Protein AF-A0A7Y2GL37-F1 (afdb_monomer_lite)

Radius of gyration: 14.16 Å; chains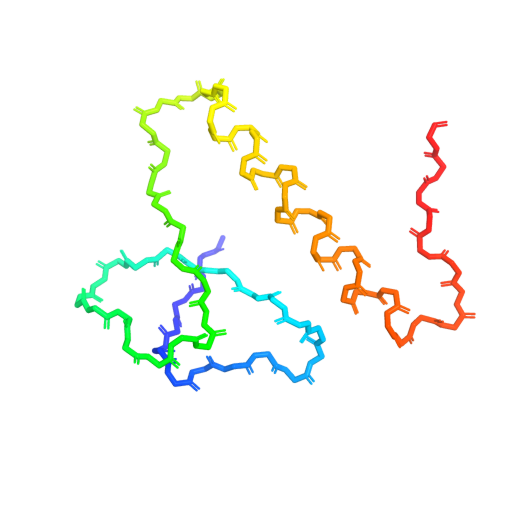: 1; bounding box: 27×31×32 Å

pLDDT: mean 87.3, std 12.75, range [45.5, 96.06]

Secondary structure (DSSP, 8-state):
------TT---SSSS--EE---SS---S-SSEEPPPPSSTT-HHHHHHHHHHHHHHHHHHHTT-SS------

Structure (mmCIF, N/CA/C/O backbone):
data_AF-A0A7Y2GL37-F1
#
_entry.id   AF-A0A7Y2GL37-F1
#
loop_
_atom_site.group_PDB
_atom_site.id
_atom_site.type_symbol
_atom_site.label_atom_id
_atom_site.label_alt_id
_atom_site.label_comp_id
_atom_site.label_asym_id
_atom_site.label_entity_id
_atom_site.label_seq_id
_atom_site.pdbx_PDB_ins_code
_atom_site.Cartn_x
_atom_site.Cartn_y
_atom_site.Cartn_z
_atom_site.occupancy
_atom_site.B_iso_or_equiv
_atom_site.auth_seq_id
_atom_site.auth_comp_id
_atom_site.auth_asym_id
_atom_site.auth_atom_id
_atom_site.pdbx_PDB_model_num
ATOM 1 N N . MET A 1 1 ? -12.850 1.183 -8.882 1.00 69.62 1 MET A N 1
ATOM 2 C CA . MET A 1 1 ? -12.878 -0.272 -8.605 1.00 69.62 1 MET A CA 1
ATOM 3 C C . MET A 1 1 ? -11.859 -0.543 -7.509 1.00 69.62 1 MET A C 1
ATOM 5 O O . MET A 1 1 ? -10.741 -0.067 -7.653 1.00 69.62 1 MET A O 1
ATOM 9 N N . PHE A 1 2 ? -12.225 -1.233 -6.427 1.00 88.19 2 PHE A N 1
ATOM 10 C CA . PHE A 1 2 ? -11.288 -1.607 -5.358 1.00 88.19 2 PHE A CA 1
ATOM 11 C C . PHE A 1 2 ? -10.932 -3.089 -5.472 1.00 88.19 2 PHE A C 1
ATOM 13 O O . PHE A 1 2 ? -11.803 -3.902 -5.778 1.00 88.19 2 PHE A O 1
ATOM 20 N N . TRP A 1 3 ? -9.666 -3.423 -5.227 1.00 92.56 3 TRP A N 1
ATOM 21 C CA . TRP A 1 3 ? -9.172 -4.797 -5.228 1.00 92.56 3 TRP A CA 1
ATOM 22 C C . TRP A 1 3 ? -9.002 -5.265 -3.787 1.00 92.56 3 TRP A C 1
ATOM 24 O O . TRP A 1 3 ? -8.392 -4.570 -2.976 1.00 92.56 3 TRP A O 1
ATOM 34 N N . TYR A 1 4 ? -9.541 -6.441 -3.477 1.00 95.31 4 TYR A N 1
ATOM 35 C CA . TYR A 1 4 ? -9.380 -7.086 -2.179 1.00 95.31 4 TYR A CA 1
ATOM 36 C C . TYR A 1 4 ? -8.561 -8.358 -2.362 1.00 95.31 4 TYR A C 1
ATOM 38 O O . TYR A 1 4 ? -8.832 -9.148 -3.265 1.00 95.31 4 TYR A O 1
ATOM 46 N N . VAL A 1 5 ? -7.570 -8.547 -1.499 1.00 95.06 5 VAL A N 1
ATOM 47 C CA . VAL A 1 5 ? -6.656 -9.692 -1.517 1.00 95.06 5 VAL A CA 1
ATOM 48 C C . VAL A 1 5 ? -6.439 -10.203 -0.099 1.00 95.06 5 VAL A C 1
ATOM 50 O O . VAL A 1 5 ? -6.693 -9.486 0.872 1.00 95.06 5 VAL A O 1
ATOM 53 N N . THR A 1 6 ? -5.989 -11.448 0.028 1.00 95.88 6 THR A N 1
ATOM 54 C CA . THR A 1 6 ? -5.587 -12.015 1.317 1.00 95.88 6 THR A CA 1
ATOM 55 C C . THR A 1 6 ? -4.116 -11.681 1.618 1.00 95.88 6 THR A C 1
ATOM 57 O O . THR A 1 6 ? -3.363 -11.375 0.687 1.00 95.88 6 THR A O 1
ATOM 60 N N . PRO A 1 7 ? -3.668 -11.730 2.888 1.00 95.94 7 PRO A N 1
ATOM 61 C CA . PRO A 1 7 ? -2.284 -11.405 3.260 1.00 95.94 7 PRO A CA 1
ATOM 62 C C . PRO A 1 7 ? -1.216 -12.281 2.583 1.00 95.94 7 PRO A C 1
ATOM 64 O O . PRO A 1 7 ? -0.050 -11.900 2.493 1.00 95.94 7 PRO A O 1
ATOM 67 N N . GLU A 1 8 ? -1.573 -13.469 2.104 1.00 95.56 8 GLU A N 1
ATOM 68 C CA . GLU A 1 8 ? -0.658 -14.394 1.429 1.00 95.56 8 GLU A CA 1
ATOM 69 C C . GLU A 1 8 ? -0.262 -13.918 0.024 1.00 95.56 8 GLU A C 1
ATOM 71 O O . GLU A 1 8 ? 0.734 -14.396 -0.521 1.00 95.56 8 GLU A O 1
ATOM 76 N N . VAL A 1 9 ? -0.994 -12.961 -0.557 1.00 94.75 9 VAL A N 1
ATOM 77 C CA . VAL A 1 9 ? -0.622 -12.347 -1.836 1.00 94.75 9 VAL A CA 1
ATOM 78 C C . VAL A 1 9 ? 0.682 -11.570 -1.685 1.00 94.75 9 VAL A C 1
ATOM 80 O O . VAL A 1 9 ? 0.878 -10.820 -0.732 1.00 94.75 9 VAL A O 1
ATOM 83 N N . ARG A 1 10 ? 1.577 -11.749 -2.661 1.00 93.25 10 ARG A N 1
ATOM 84 C CA . ARG A 1 10 ? 2.885 -11.099 -2.723 1.00 93.25 10 ARG A CA 1
ATOM 85 C C . ARG A 1 10 ? 3.200 -10.691 -4.158 1.00 93.25 10 ARG A C 1
ATOM 87 O O . ARG A 1 10 ? 2.981 -11.472 -5.087 1.00 93.25 10 ARG A O 1
ATOM 94 N N . GLN A 1 11 ? 3.771 -9.500 -4.326 1.00 89.06 11 GLN A N 1
ATOM 95 C CA . GLN A 1 11 ? 4.308 -9.055 -5.610 1.00 89.06 11 GLN A CA 1
ATOM 96 C C . GLN A 1 11 ? 5.422 -10.000 -6.105 1.00 89.06 11 GLN A C 1
ATOM 98 O O . GLN A 1 11 ? 6.217 -10.521 -5.319 1.00 89.06 11 GLN A O 1
ATOM 103 N N . ARG A 1 12 ? 5.491 -10.215 -7.421 1.00 89.69 12 ARG A N 1
ATOM 104 C CA . ARG A 1 12 ? 6.580 -10.982 -8.057 1.00 89.69 12 ARG A CA 1
ATOM 105 C C . ARG A 1 12 ? 7.761 -10.105 -8.470 1.00 89.69 12 ARG A C 1
ATOM 107 O O . ARG A 1 12 ? 8.883 -10.592 -8.500 1.00 89.69 12 ARG A O 1
ATOM 114 N N . VAL A 1 13 ? 7.482 -8.848 -8.796 1.00 86.12 13 VAL A N 1
ATOM 115 C CA . VAL A 1 13 ? 8.437 -7.824 -9.231 1.00 86.12 13 VAL A CA 1
ATOM 116 C C . VAL A 1 13 ? 8.314 -6.654 -8.267 1.00 86.12 13 VAL A C 1
ATOM 118 O O . VAL A 1 13 ? 7.204 -6.380 -7.813 1.00 86.12 13 VAL A O 1
ATOM 121 N N . GLY A 1 14 ? 9.422 -5.980 -7.963 1.00 83.38 14 GLY A N 1
ATOM 122 C CA . GLY A 1 14 ? 9.455 -4.929 -6.960 1.00 83.38 14 GLY A CA 1
ATOM 123 C C . GLY A 1 14 ? 9.739 -5.454 -5.553 1.00 83.38 14 GLY A C 1
ATOM 124 O O . GLY A 1 14 ? 9.480 -6.605 -5.191 1.00 83.38 14 GLY A O 1
ATOM 125 N N . ARG A 1 15 ? 10.318 -4.573 -4.734 1.00 86.88 15 ARG A N 1
ATOM 126 C CA . ARG A 1 15 ? 10.737 -4.890 -3.358 1.00 86.88 15 ARG A CA 1
ATOM 127 C C . ARG A 1 15 ? 9.671 -4.591 -2.309 1.00 86.88 15 ARG A C 1
ATOM 129 O O . ARG A 1 15 ? 9.753 -5.121 -1.204 1.00 86.88 15 ARG A O 1
ATOM 136 N N . ARG A 1 16 ? 8.726 -3.695 -2.607 1.00 91.94 16 ARG A N 1
ATOM 137 C CA . ARG A 1 16 ? 7.756 -3.151 -1.644 1.00 91.94 16 ARG A CA 1
ATOM 138 C C . ARG A 1 16 ? 6.401 -2.968 -2.310 1.00 91.94 16 ARG A C 1
ATOM 140 O O . ARG A 1 16 ? 6.331 -2.367 -3.371 1.00 91.94 16 ARG A O 1
ATOM 147 N N . ASP A 1 17 ? 5.369 -3.496 -1.671 1.00 93.00 17 ASP A N 1
ATOM 148 C CA . ASP A 1 17 ? 3.982 -3.371 -2.107 1.00 93.00 17 ASP A CA 1
ATOM 149 C C . ASP A 1 17 ? 3.122 -3.019 -0.892 1.00 93.00 17 ASP A C 1
ATOM 151 O O . ASP A 1 17 ? 3.526 -3.266 0.248 1.00 93.00 17 ASP A O 1
ATOM 155 N N . PHE A 1 18 ? 1.985 -2.375 -1.117 1.00 94.56 18 PHE A N 1
ATOM 156 C CA . PHE A 1 18 ? 1.251 -1.643 -0.090 1.00 94.56 18 PHE A CA 1
ATOM 157 C C . PHE A 1 18 ? -0.238 -1.962 -0.153 1.00 94.56 18 PHE A C 1
ATOM 159 O O . PHE A 1 18 ? -0.841 -1.964 -1.223 1.00 94.56 18 PHE A O 1
ATOM 166 N N . ALA A 1 19 ? -0.856 -2.168 1.007 1.00 95.38 19 ALA A N 1
ATOM 167 C CA . ALA A 1 19 ? -2.295 -2.373 1.104 1.00 95.38 19 ALA A CA 1
ATOM 168 C C . ALA A 1 19 ? -2.849 -1.834 2.424 1.00 95.38 19 ALA A C 1
ATOM 170 O O . ALA A 1 19 ? -2.140 -1.711 3.420 1.00 95.38 19 ALA A O 1
ATOM 171 N N . MET A 1 20 ? -4.144 -1.530 2.437 1.00 95.31 20 MET A N 1
ATOM 172 C CA . MET A 1 20 ? -4.865 -1.170 3.654 1.00 95.31 20 MET A CA 1
ATOM 173 C C . MET A 1 20 ? -5.551 -2.406 4.231 1.00 95.31 20 MET A C 1
ATOM 175 O O . MET A 1 20 ? -6.331 -3.071 3.546 1.00 95.31 20 MET A O 1
ATOM 179 N N . VAL A 1 21 ? -5.307 -2.695 5.509 1.00 95.56 21 VAL A N 1
ATOM 180 C CA . VAL A 1 21 ? -6.016 -3.767 6.215 1.00 95.56 21 VAL A CA 1
ATOM 181 C C . VAL A 1 21 ? -7.446 -3.316 6.489 1.00 95.56 21 VAL A C 1
ATOM 183 O O . VAL A 1 21 ? -7.690 -2.438 7.310 1.00 95.56 21 VAL A O 1
ATOM 186 N N . VAL A 1 22 ? -8.403 -3.940 5.806 1.00 95.12 22 VAL A N 1
ATOM 187 C CA . VAL A 1 22 ? -9.839 -3.660 5.985 1.00 95.12 22 VAL A CA 1
ATOM 188 C C . VAL A 1 22 ? -10.548 -4.696 6.859 1.00 95.12 22 VAL A C 1
ATOM 190 O O . VAL A 1 22 ? -11.656 -4.448 7.331 1.00 95.12 22 VAL A O 1
ATOM 193 N N . ARG A 1 23 ? -9.938 -5.872 7.071 1.00 95.25 23 ARG A N 1
ATOM 194 C CA . ARG A 1 23 ? -10.449 -6.953 7.930 1.00 95.25 23 ARG 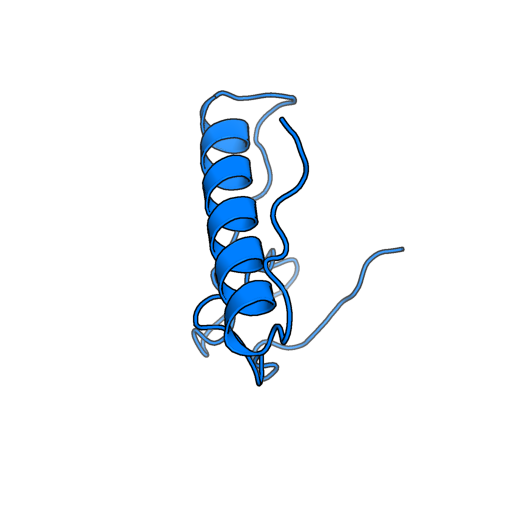A CA 1
ATOM 195 C C . ARG A 1 23 ? -9.296 -7.750 8.537 1.00 95.25 23 ARG A C 1
ATOM 197 O O . ARG A 1 23 ? -8.337 -8.067 7.842 1.00 95.25 23 ARG A O 1
ATOM 204 N N . GLY A 1 24 ? -9.439 -8.138 9.804 1.00 95.00 24 GLY A N 1
ATOM 205 C CA . GLY A 1 24 ? -8.463 -8.983 10.492 1.00 95.00 24 GLY A CA 1
ATOM 206 C C . GLY A 1 24 ? -7.118 -8.285 10.709 1.00 95.00 24 GLY A C 1
ATOM 207 O O . GLY A 1 24 ? -7.076 -7.107 11.060 1.00 95.00 24 GLY A O 1
ATOM 208 N N . ARG A 1 25 ? -6.023 -9.032 10.536 1.00 94.44 25 ARG A N 1
ATOM 209 C CA . ARG A 1 25 ? -4.645 -8.553 10.697 1.00 94.44 25 ARG A CA 1
ATOM 210 C C . ARG A 1 25 ? -3.772 -9.111 9.576 1.00 94.44 25 ARG A C 1
ATOM 212 O O . ARG A 1 25 ? -3.902 -10.283 9.238 1.00 94.44 25 ARG A O 1
ATOM 219 N N . ASN A 1 26 ? -2.869 -8.292 9.047 1.00 94.38 26 ASN A N 1
ATOM 220 C CA . ASN A 1 26 ? -1.805 -8.746 8.159 1.00 94.38 26 ASN A CA 1
ATOM 221 C C . ASN A 1 26 ? -0.656 -9.338 8.992 1.00 94.38 26 ASN A C 1
ATOM 223 O O . ASN A 1 26 ? -0.118 -8.674 9.877 1.00 94.38 26 ASN A O 1
ATOM 227 N N . THR A 1 27 ? -0.314 -10.601 8.750 1.00 93.81 27 THR A N 1
ATOM 228 C CA . THR A 1 27 ? 0.708 -11.340 9.514 1.00 93.81 27 THR A CA 1
ATOM 229 C C . THR A 1 27 ? 1.869 -11.833 8.657 1.00 93.81 27 THR A C 1
ATOM 231 O O . THR A 1 27 ? 2.843 -12.348 9.198 1.00 93.81 27 THR A O 1
ATOM 234 N N . THR A 1 28 ? 1.783 -11.693 7.336 1.00 94.06 28 THR A N 1
ATOM 235 C CA . THR A 1 28 ? 2.766 -12.248 6.397 1.00 94.06 28 THR A CA 1
ATOM 236 C C . THR A 1 28 ? 3.888 -11.266 6.084 1.00 94.06 28 THR A C 1
ATOM 238 O O . THR A 1 28 ? 4.977 -11.685 5.705 1.00 94.06 28 THR A O 1
ATOM 241 N N . GLY A 1 29 ? 3.631 -9.959 6.213 1.00 90.56 29 GLY A N 1
ATOM 242 C CA . GLY A 1 29 ? 4.575 -8.908 5.825 1.00 90.56 29 GLY A CA 1
ATOM 243 C C . GLY A 1 29 ? 4.800 -8.797 4.312 1.00 90.56 29 GLY A C 1
ATOM 244 O O . GLY A 1 29 ? 5.687 -8.062 3.887 1.00 90.56 29 GLY A O 1
ATOM 245 N N . ASN A 1 30 ? 4.010 -9.503 3.493 1.00 93.69 30 ASN A N 1
ATOM 246 C CA . ASN A 1 30 ? 4.096 -9.428 2.030 1.00 93.69 30 ASN A CA 1
ATOM 247 C C . ASN A 1 30 ? 3.664 -8.058 1.489 1.00 93.69 30 ASN A C 1
ATOM 249 O O . ASN A 1 30 ? 4.180 -7.597 0.471 1.00 93.69 30 ASN A O 1
ATOM 253 N N . LEU A 1 31 ? 2.703 -7.443 2.178 1.00 94.81 31 LEU A N 1
ATOM 254 C CA . LEU A 1 31 ? 2.168 -6.114 1.918 1.00 94.81 31 LEU A CA 1
ATOM 255 C C . LEU A 1 31 ? 2.493 -5.235 3.124 1.00 94.81 31 LEU A C 1
ATOM 257 O O . LEU A 1 31 ? 2.388 -5.681 4.268 1.00 94.81 31 LEU A O 1
ATOM 261 N N . ILE A 1 32 ? 2.889 -3.994 2.871 1.00 95.44 32 ILE A N 1
ATOM 262 C CA . ILE A 1 32 ? 3.125 -2.988 3.902 1.00 95.44 32 ILE A CA 1
ATOM 263 C C . ILE A 1 32 ? 1.786 -2.342 4.247 1.00 95.44 32 ILE A C 1
ATOM 265 O O . ILE A 1 32 ? 1.098 -1.818 3.367 1.00 95.44 32 ILE A O 1
ATOM 269 N N . ASP A 1 33 ? 1.443 -2.359 5.534 1.00 94.62 33 ASP A N 1
ATOM 270 C CA . ASP A 1 33 ? 0.181 -1.817 6.029 1.00 94.62 33 ASP A CA 1
ATOM 271 C C . ASP A 1 33 ? 0.142 -0.292 5.889 1.00 94.62 33 ASP A C 1
ATOM 273 O O . ASP A 1 33 ? 0.920 0.447 6.501 1.00 94.62 33 ASP A O 1
ATOM 277 N N . VAL A 1 34 ? -0.816 0.187 5.099 1.00 93.69 34 VAL A N 1
ATOM 278 C CA . VAL A 1 34 ? -1.130 1.606 4.955 1.00 93.69 34 VAL A CA 1
ATOM 279 C C . VAL A 1 34 ? -2.367 1.923 5.793 1.00 93.69 34 VAL A C 1
ATOM 281 O O . VAL A 1 34 ? -3.440 1.381 5.518 1.00 93.69 34 VAL A O 1
ATOM 284 N N . PRO A 1 35 ? -2.267 2.798 6.810 1.00 90.50 35 PRO A N 1
ATOM 285 C CA . PRO A 1 35 ? -3.432 3.210 7.576 1.00 90.50 35 PRO A CA 1
ATOM 286 C C . PRO A 1 35 ? -4.328 4.126 6.737 1.00 90.50 35 PRO A C 1
ATOM 288 O O . PRO A 1 35 ? -3.868 4.800 5.810 1.00 90.50 35 PRO A O 1
ATOM 291 N N . ALA A 1 36 ? -5.608 4.190 7.101 1.00 90.00 36 ALA A N 1
ATOM 292 C CA . ALA A 1 36 ? -6.531 5.144 6.504 1.00 90.00 36 ALA A CA 1
ATOM 293 C C . ALA A 1 36 ? -6.051 6.594 6.726 1.00 90.00 36 ALA A C 1
ATOM 295 O O . ALA A 1 36 ? -5.529 6.908 7.803 1.00 90.00 36 ALA A O 1
ATOM 296 N N . PRO A 1 37 ? -6.207 7.488 5.732 1.00 89.00 37 PRO A N 1
ATOM 297 C CA . PRO A 1 37 ? -5.915 8.902 5.920 1.00 89.00 37 PRO A CA 1
ATOM 298 C C . PRO A 1 37 ? -6.866 9.493 6.967 1.00 89.00 37 PRO A C 1
ATOM 300 O O . PRO A 1 37 ? -8.069 9.248 6.933 1.00 89.00 37 PRO A O 1
ATOM 303 N N . GLY A 1 38 ? -6.325 10.274 7.906 1.00 90.75 38 GLY A N 1
ATOM 304 C CA . GLY A 1 38 ? -7.131 10.894 8.965 1.00 90.75 38 GLY A CA 1
ATOM 305 C C . GLY A 1 38 ? -7.950 12.097 8.488 1.00 90.75 38 GLY A C 1
ATOM 306 O O . GLY A 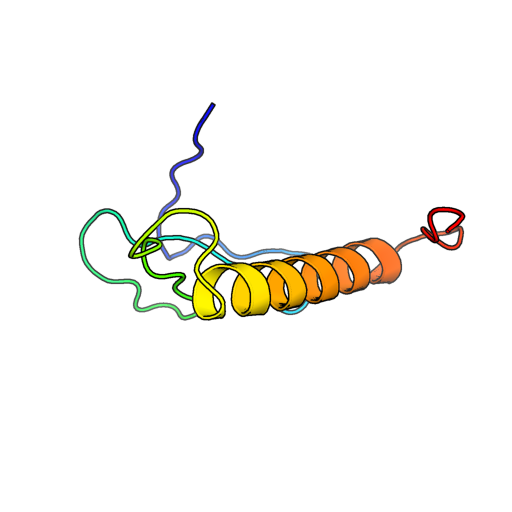1 38 ? -8.984 12.409 9.069 1.00 90.75 38 GLY A O 1
ATOM 307 N N . ARG A 1 39 ? -7.480 12.780 7.439 1.00 94.88 39 ARG A N 1
ATOM 308 C CA . ARG A 1 39 ? -8.172 13.877 6.754 1.00 94.88 39 ARG A CA 1
ATOM 309 C C . ARG A 1 39 ? -7.642 14.027 5.331 1.00 94.88 39 ARG A C 1
ATOM 311 O O . ARG A 1 39 ? -6.522 13.593 5.044 1.00 94.88 39 ARG A O 1
ATOM 318 N N . ASP A 1 40 ? -8.405 14.714 4.491 1.00 96.06 40 ASP A N 1
ATOM 319 C CA . ASP A 1 40 ? -7.986 15.030 3.130 1.00 96.06 40 ASP A CA 1
ATOM 320 C C . ASP A 1 40 ? -6.702 15.869 3.129 1.00 96.06 40 ASP A C 1
ATOM 322 O O . ASP A 1 40 ? -6.551 16.821 3.902 1.00 96.06 40 ASP A O 1
ATOM 326 N N . PHE A 1 41 ? -5.761 15.476 2.267 1.00 93.94 41 PHE A N 1
ATOM 327 C CA . PHE A 1 41 ? -4.479 16.156 2.046 1.00 93.94 41 PHE A CA 1
ATOM 328 C C . PHE A 1 41 ? -3.669 16.438 3.322 1.00 93.94 41 PHE A C 1
ATOM 330 O O . PHE A 1 41 ? -2.964 17.445 3.417 1.00 93.94 41 PHE A O 1
ATOM 337 N N . SER A 1 42 ? -3.749 15.558 4.326 1.00 95.50 42 SER A N 1
ATOM 338 C CA . SER A 1 42 ? -2.890 15.686 5.503 1.00 95.50 42 SER A CA 1
ATOM 339 C C . SER A 1 42 ? -1.408 15.585 5.095 1.00 95.50 42 SER A C 1
ATOM 341 O O . SER A 1 42 ? -1.078 14.793 4.204 1.00 95.50 42 SER A O 1
ATOM 343 N N . PRO A 1 43 ? -0.497 16.350 5.728 1.00 94.19 43 PRO A N 1
ATOM 344 C CA . PRO A 1 43 ? 0.936 16.264 5.448 1.00 94.19 43 PRO A CA 1
ATOM 345 C C . PRO A 1 43 ? 1.476 14.832 5.532 1.00 94.19 43 PRO A C 1
ATOM 347 O O . PRO A 1 43 ? 2.273 14.416 4.697 1.00 94.19 43 PRO A O 1
ATOM 350 N N . GLU A 1 44 ? 0.990 14.049 6.494 1.00 92.69 44 GLU A N 1
ATOM 351 C CA . GLU A 1 44 ? 1.377 12.652 6.692 1.00 92.69 44 GLU A CA 1
ATOM 352 C C . GLU A 1 44 ? 0.863 11.753 5.559 1.00 92.69 44 GLU A C 1
ATOM 354 O O . GLU A 1 44 ? 1.581 10.869 5.089 1.00 92.69 44 GLU A O 1
ATOM 359 N N . GLY A 1 45 ? -0.370 11.985 5.097 1.00 93.06 45 GLY A N 1
ATOM 360 C CA . GLY A 1 45 ? -0.950 11.280 3.954 1.00 93.06 45 GLY A CA 1
ATOM 361 C C . GLY A 1 45 ? -0.195 11.569 2.658 1.00 93.06 45 GLY A C 1
ATOM 362 O O . GLY A 1 45 ? 0.121 10.642 1.914 1.00 93.06 45 GLY A O 1
ATOM 363 N N . LEU A 1 46 ? 0.164 12.834 2.420 1.00 94.69 46 LEU A N 1
ATOM 364 C CA . LEU A 1 46 ? 0.959 13.243 1.259 1.00 94.69 46 LEU A CA 1
ATOM 365 C C . LEU A 1 46 ? 2.387 12.689 1.310 1.00 94.69 46 LEU A C 1
ATOM 367 O O . LEU A 1 46 ? 2.889 12.210 0.295 1.00 94.69 46 LEU A O 1
ATOM 371 N N . ALA A 1 47 ? 3.026 12.691 2.481 1.00 93.88 47 ALA A N 1
ATOM 372 C CA . ALA A 1 47 ? 4.347 12.091 2.656 1.00 93.88 47 ALA A CA 1
ATOM 373 C C . ALA A 1 47 ? 4.331 10.589 2.328 1.00 93.88 47 ALA A C 1
ATOM 375 O O . ALA A 1 47 ? 5.185 10.107 1.583 1.00 93.88 47 ALA A O 1
ATOM 376 N N . ARG A 1 48 ? 3.315 9.861 2.811 1.00 93.06 48 ARG A N 1
ATOM 377 C CA . ARG A 1 48 ? 3.140 8.436 2.500 1.00 93.06 48 ARG A CA 1
ATOM 378 C C . ARG A 1 48 ? 2.835 8.193 1.023 1.00 93.06 48 ARG A C 1
ATOM 380 O O . ARG A 1 48 ? 3.361 7.250 0.444 1.00 93.06 48 ARG A O 1
ATOM 387 N N . HIS A 1 49 ? 2.015 9.037 0.400 1.00 93.44 49 HIS A N 1
ATOM 388 C CA . HIS A 1 49 ? 1.757 8.955 -1.037 1.00 93.44 49 HIS A CA 1
ATOM 389 C C . HIS A 1 49 ? 3.059 9.066 -1.846 1.00 93.44 49 HIS A C 1
ATOM 391 O O . HIS A 1 49 ? 3.322 8.223 -2.701 1.00 93.44 49 HIS A 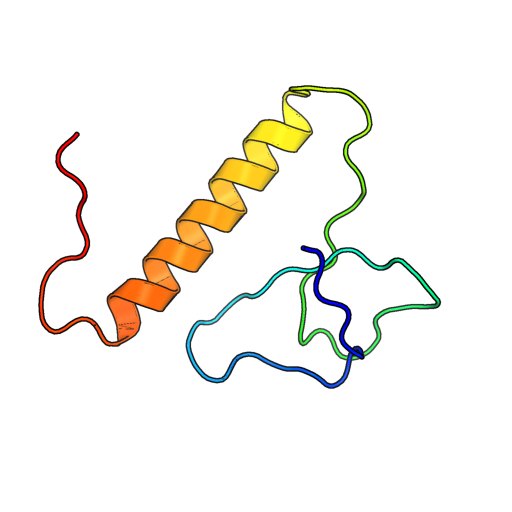O 1
ATOM 397 N N . SER A 1 50 ? 3.909 10.049 -1.534 1.00 94.69 50 SER A N 1
ATOM 398 C CA . SER A 1 50 ? 5.210 10.221 -2.195 1.00 94.69 50 SER A CA 1
ATOM 399 C C . SER A 1 50 ? 6.118 8.997 -2.039 1.00 94.69 50 SER A C 1
ATOM 401 O O . SER A 1 50 ? 6.781 8.597 -2.994 1.00 94.69 50 SER A O 1
ATOM 403 N N . GLU A 1 51 ? 6.120 8.366 -0.862 1.00 94.25 51 GLU A N 1
ATOM 404 C CA . GLU A 1 51 ? 6.864 7.127 -0.617 1.00 94.25 51 GLU A CA 1
ATOM 405 C C . GLU A 1 51 ? 6.373 5.965 -1.495 1.00 94.25 51 GLU A C 1
ATOM 407 O O . GLU A 1 51 ? 7.182 5.260 -2.105 1.00 94.25 51 GLU A O 1
ATOM 412 N N . ILE A 1 52 ? 5.054 5.773 -1.577 1.00 93.75 52 ILE A N 1
ATOM 413 C CA . ILE A 1 52 ? 4.440 4.697 -2.368 1.00 93.75 52 ILE A CA 1
ATOM 414 C C . ILE A 1 52 ? 4.758 4.880 -3.853 1.00 93.75 52 ILE A C 1
ATOM 416 O O . ILE A 1 52 ? 5.187 3.929 -4.506 1.00 93.75 52 ILE A O 1
ATOM 420 N N . ILE A 1 53 ? 4.616 6.102 -4.375 1.00 94.00 53 ILE A N 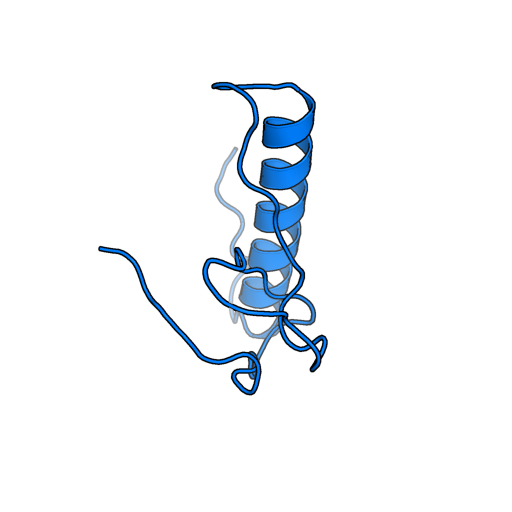1
ATOM 421 C CA . ILE A 1 53 ? 4.926 6.409 -5.777 1.00 94.00 53 ILE A CA 1
ATOM 422 C C . ILE A 1 53 ? 6.401 6.139 -6.090 1.00 94.00 53 ILE A C 1
ATOM 424 O O . ILE A 1 53 ? 6.703 5.540 -7.120 1.00 94.00 53 ILE A O 1
ATOM 428 N N . ALA A 1 54 ? 7.326 6.507 -5.198 1.00 92.44 54 ALA A N 1
ATOM 429 C CA . ALA A 1 54 ? 8.748 6.227 -5.394 1.00 92.44 54 ALA A CA 1
ATOM 430 C C . ALA A 1 54 ? 9.046 4.716 -5.443 1.00 92.44 54 ALA A C 1
ATOM 432 O O . ALA A 1 54 ? 9.828 4.262 -6.278 1.00 92.44 54 ALA A O 1
ATOM 433 N N . ALA A 1 55 ? 8.399 3.922 -4.584 1.00 91.50 55 ALA A N 1
ATOM 434 C CA . ALA A 1 55 ? 8.550 2.467 -4.582 1.00 91.50 55 ALA A CA 1
ATOM 435 C C . ALA A 1 55 ? 7.975 1.813 -5.850 1.00 91.50 55 ALA A C 1
ATOM 437 O O . ALA A 1 55 ? 8.600 0.915 -6.414 1.00 91.50 55 ALA A O 1
ATOM 438 N N . GLN A 1 56 ? 6.820 2.284 -6.325 1.00 89.88 56 GLN A N 1
ATOM 439 C CA . GLN A 1 56 ? 6.202 1.799 -7.561 1.00 89.88 56 GLN A CA 1
ATOM 440 C C . GLN A 1 56 ? 7.029 2.165 -8.795 1.00 89.88 56 GLN A C 1
ATOM 442 O O . GLN A 1 56 ? 7.231 1.320 -9.664 1.00 89.88 56 GLN A O 1
ATOM 447 N N . ALA A 1 57 ? 7.568 3.386 -8.851 1.00 89.25 57 ALA A N 1
ATOM 448 C CA . ALA A 1 57 ? 8.472 3.804 -9.919 1.00 89.25 57 ALA A CA 1
ATOM 449 C C . ALA A 1 57 ? 9.724 2.913 -9.975 1.00 89.25 57 ALA A C 1
ATOM 451 O O . ALA A 1 57 ? 10.116 2.466 -11.051 1.00 89.25 57 ALA A O 1
ATOM 452 N N . ALA A 1 58 ? 10.308 2.585 -8.817 1.00 88.12 58 ALA A N 1
ATOM 453 C CA . ALA A 1 58 ? 11.441 1.665 -8.744 1.00 88.12 58 ALA A CA 1
ATOM 454 C C . ALA A 1 58 ? 11.084 0.246 -9.225 1.00 88.12 58 ALA A C 1
ATOM 456 O O . ALA A 1 58 ? 11.871 -0.369 -9.939 1.00 88.12 58 ALA A O 1
ATOM 457 N N . ALA A 1 59 ? 9.899 -0.264 -8.872 1.00 87.38 59 ALA A N 1
ATOM 458 C CA . ALA A 1 59 ? 9.430 -1.574 -9.328 1.00 87.38 59 ALA A CA 1
ATOM 459 C C . ALA A 1 59 ? 9.188 -1.618 -10.848 1.00 87.38 59 ALA A C 1
ATOM 461 O O . ALA A 1 59 ? 9.506 -2.616 -11.491 1.00 87.38 59 ALA A O 1
ATOM 462 N N . LEU A 1 60 ? 8.661 -0.535 -11.428 1.00 86.31 60 LEU A N 1
ATOM 463 C CA . LEU A 1 60 ? 8.481 -0.405 -12.877 1.00 86.31 60 LEU A CA 1
ATOM 464 C C . LEU A 1 60 ? 9.825 -0.366 -13.613 1.00 86.31 60 LEU A C 1
ATOM 466 O O . LEU A 1 60 ? 9.967 -1.014 -14.646 1.00 86.31 60 LEU A O 1
ATOM 470 N N . ALA A 1 61 ? 10.815 0.344 -13.066 1.00 85.00 61 ALA A N 1
ATOM 471 C CA . ALA A 1 61 ? 12.144 0.453 -13.662 1.00 85.00 61 ALA A CA 1
ATOM 472 C C . ALA A 1 61 ? 12.936 -0.869 -13.649 1.00 85.00 61 ALA A C 1
ATOM 474 O O . ALA A 1 61 ? 13.767 -1.079 -14.526 1.00 85.00 61 ALA A O 1
ATOM 475 N N . GLU A 1 62 ? 12.677 -1.777 -12.698 1.00 78.31 62 GLU A N 1
ATOM 476 C CA . GLU A 1 62 ? 13.450 -3.020 -12.502 1.00 78.31 62 GLU A CA 1
ATOM 477 C C . GLU A 1 62 ? 13.482 -3.942 -13.736 1.00 78.31 62 GLU A C 1
ATOM 479 O O . GLU A 1 62 ? 14.407 -4.736 -13.877 1.00 78.31 62 GLU A O 1
ATOM 484 N N . ASN A 1 63 ? 12.513 -3.826 -14.651 1.00 70.38 63 ASN A N 1
ATOM 485 C CA . ASN A 1 63 ? 12.481 -4.595 -15.902 1.00 70.38 63 ASN A CA 1
ATOM 486 C C . ASN A 1 63 ? 12.164 -3.727 -17.130 1.00 70.38 63 ASN A C 1
ATOM 488 O O . ASN A 1 63 ? 11.676 -4.237 -18.139 1.00 70.38 63 ASN A O 1
ATOM 492 N N . ALA A 1 64 ? 12.384 -2.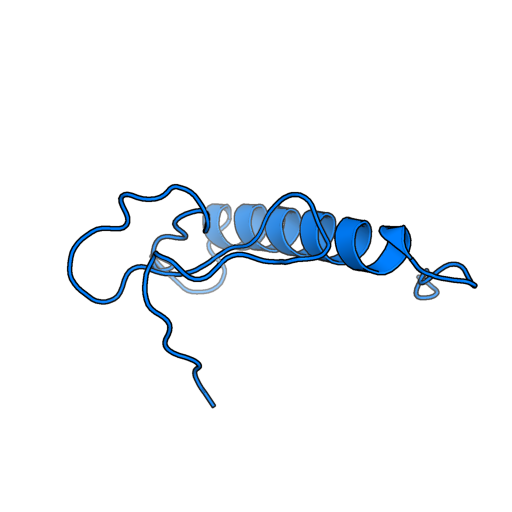415 -17.043 1.00 72.00 64 ALA A N 1
ATOM 493 C CA . ALA A 1 64 ? 12.089 -1.520 -18.150 1.00 72.00 64 ALA A CA 1
ATOM 494 C C . ALA A 1 64 ? 13.232 -1.536 -19.180 1.00 72.00 64 ALA A C 1
ATOM 496 O O . ALA A 1 64 ? 14.391 -1.309 -18.844 1.00 72.00 64 ALA A O 1
ATOM 497 N N . GLU A 1 65 ? 12.894 -1.787 -20.447 1.00 63.88 65 GLU A N 1
ATOM 498 C CA . GLU A 1 65 ? 13.836 -1.718 -21.577 1.00 63.88 65 GLU A CA 1
ATOM 499 C C . GLU A 1 65 ? 14.168 -0.256 -21.959 1.00 63.88 65 GLU A C 1
ATOM 501 O O . GLU A 1 65 ? 15.192 0.022 -22.580 1.00 63.88 65 GLU A O 1
ATOM 506 N N . HIS A 1 66 ? 13.335 0.694 -21.514 1.00 55.91 66 HIS A N 1
ATOM 507 C CA . HIS A 1 66 ? 13.516 2.140 -21.645 1.00 55.91 66 HIS A CA 1
ATOM 508 C C . HIS A 1 66 ? 13.248 2.853 -20.314 1.00 55.91 66 HIS A C 1
ATOM 510 O O . HIS A 1 66 ? 12.450 2.375 -19.510 1.00 55.91 66 HIS A O 1
ATOM 516 N N . ASP A 1 67 ? 13.894 4.002 -20.091 1.00 57.84 67 ASP A N 1
ATOM 517 C CA . ASP A 1 67 ? 13.700 4.811 -18.882 1.00 57.84 67 ASP A CA 1
ATOM 518 C C . ASP A 1 67 ? 12.223 5.246 -18.759 1.00 57.84 67 ASP A C 1
ATOM 520 O O . ASP A 1 67 ? 11.716 5.918 -19.661 1.00 57.84 67 ASP A O 1
ATOM 524 N N . PRO A 1 68 ? 11.509 4.877 -17.676 1.00 58.78 68 PRO A N 1
ATOM 525 C CA . PRO A 1 68 ? 10.120 5.274 -17.466 1.00 58.78 68 PRO A CA 1
ATOM 526 C C . PRO A 1 68 ? 9.960 6.746 -17.048 1.00 58.78 68 PRO A C 1
ATOM 528 O O . PRO A 1 68 ? 8.863 7.133 -16.634 1.00 58.78 68 PRO A O 1
ATOM 531 N N . ALA A 1 69 ? 11.020 7.562 -17.102 1.00 59.09 69 ALA A N 1
ATOM 532 C CA . ALA A 1 69 ? 10.965 8.985 -16.799 1.00 59.09 69 ALA A CA 1
ATOM 533 C C . ALA A 1 69 ? 9.821 9.680 -17.559 1.00 59.09 69 ALA A C 1
ATOM 535 O O . ALA A 1 69 ? 9.831 9.808 -18.782 1.00 59.09 69 ALA A O 1
ATOM 536 N N . TYR A 1 70 ? 8.834 10.167 -16.804 1.00 53.88 70 TYR A N 1
ATOM 537 C CA . TYR A 1 70 ? 7.942 11.210 -17.287 1.00 53.88 70 TYR A CA 1
ATOM 538 C C . TYR A 1 70 ? 8.731 12.516 -17.346 1.00 53.88 70 TYR A C 1
ATOM 540 O O . TYR A 1 70 ? 9.362 12.901 -16.356 1.00 53.88 70 TYR A O 1
ATOM 548 N N . ASP A 1 71 ? 8.670 13.175 -18.501 1.00 46.28 71 ASP A N 1
ATOM 549 C CA . ASP A 1 71 ? 9.158 14.539 -18.696 1.00 46.28 71 ASP A CA 1
ATOM 550 C C . ASP A 1 71 ? 8.532 15.437 -17.612 1.00 46.28 71 ASP A C 1
ATOM 552 O O . ASP A 1 71 ? 7.315 15.394 -17.392 1.00 46.28 71 ASP A O 1
ATOM 556 N N . ARG A 1 72 ? 9.370 16.157 -16.862 1.00 45.50 72 ARG A N 1
ATOM 557 C CA . ARG A 1 72 ? 8.944 17.055 -15.776 1.00 45.50 72 ARG A CA 1
ATOM 558 C C . ARG A 1 72 ? 8.829 18.487 -16.259 1.00 45.50 72 ARG A C 1
ATOM 560 O O . ARG A 1 72 ? 9.759 18.932 -16.962 1.00 45.50 72 ARG A O 1
#

Sequence (72 aa):
MFWYVTPEVRQRVGRRDFAMVVRGRNTTGNLIDVPAPGRDFSPEGLARHSEIIAAQAAALAENAEHDPAYDR

Foldseek 3Di:
DDDDDDLPDADPFFDAAADDDPDDDRDNNRHDHDYDDPDPPDPVVVVVVVVNVVRVLVRCVPPDPDRPDDDD